Protein AF-A0A3P6PFJ9-F1 (afdb_monomer_lite)

Foldseek 3Di:
DDQLVVLVVVVVLFPADPVRHGDCVPPVRVVVCPDPLNVLNVVLSVQSSVDDSVVVNVPGSVVSVVSSVVVCVVVVVVVVVVVVVVVVD

Sequence (89 aa):
MLVEDSFKVFRIFSPTLPNGGVNFECHCVSHLVASPCGYEFREAIKCQKAAGESELEEGACADELIEFMRCAMRTECFRGLFHFASSRI

Structure (mmCIF, N/CA/C/O backbone):
data_AF-A0A3P6PFJ9-F1
#
_entry.id   AF-A0A3P6PFJ9-F1
#
loop_
_atom_site.group_PDB
_atom_site.id
_atom_site.type_symbol
_atom_site.label_atom_id
_atom_site.label_alt_id
_atom_site.label_comp_id
_atom_site.label_asym_id
_atom_site.label_entity_id
_atom_site.label_seq_id
_atom_site.pdbx_PDB_ins_code
_atom_site.Cartn_x
_atom_site.Cartn_y
_atom_site.Cartn_z
_atom_site.occupancy
_atom_site.B_iso_or_equiv
_atom_site.auth_seq_id
_atom_site.auth_comp_id
_atom_site.auth_asym_id
_atom_site.auth_atom_id
_atom_site.pdbx_PDB_model_num
ATOM 1 N N . MET A 1 1 ? 3.709 -14.099 13.942 1.00 43.88 1 MET A N 1
ATOM 2 C CA . MET A 1 1 ? 3.458 -12.727 13.466 1.00 43.88 1 MET A CA 1
ATOM 3 C C . MET A 1 1 ? 1.950 -12.584 13.418 1.00 43.88 1 MET A C 1
ATOM 5 O O . MET A 1 1 ? 1.341 -13.199 12.553 1.00 43.88 1 MET A O 1
ATOM 9 N N . LEU A 1 2 ? 1.345 -11.966 14.434 1.00 46.03 2 LEU A N 1
ATOM 10 C CA . LEU A 1 2 ? -0.106 -11.770 14.451 1.00 46.03 2 LEU A CA 1
ATOM 11 C C . LEU A 1 2 ? -0.444 -10.612 13.500 1.00 46.03 2 LEU A C 1
ATOM 13 O O . LEU A 1 2 ? 0.363 -9.698 13.319 1.00 46.03 2 LEU A O 1
ATOM 17 N N . VAL A 1 3 ? -1.600 -10.683 12.842 1.00 51.91 3 VAL A N 1
ATOM 18 C CA . VAL A 1 3 ? -2.048 -9.697 11.840 1.00 51.91 3 VAL A CA 1
ATOM 19 C C . VAL A 1 3 ? -2.074 -8.272 12.430 1.00 51.91 3 VAL A C 1
ATOM 21 O O . VAL A 1 3 ? -1.680 -7.324 11.755 1.00 51.91 3 VAL A O 1
ATOM 24 N N . GLU A 1 4 ? -2.383 -8.142 13.724 1.00 51.22 4 GLU A N 1
ATOM 25 C CA . GLU A 1 4 ? -2.385 -6.887 14.495 1.00 51.22 4 GLU A CA 1
ATOM 26 C C . GLU A 1 4 ? -1.019 -6.165 14.516 1.00 51.22 4 GLU A C 1
ATOM 28 O O . GLU A 1 4 ? -0.951 -4.937 14.421 1.00 51.22 4 GLU A O 1
ATOM 33 N N . ASP A 1 5 ? 0.094 -6.909 14.564 1.00 56.97 5 ASP A N 1
ATOM 34 C CA . ASP A 1 5 ? 1.446 -6.327 14.523 1.00 56.97 5 ASP A CA 1
ATOM 35 C C . ASP A 1 5 ? 1.809 -5.844 13.112 1.00 56.97 5 ASP A C 1
ATOM 37 O O . ASP A 1 5 ? 2.560 -4.880 12.940 1.00 56.97 5 ASP A O 1
ATOM 41 N N . SER A 1 6 ? 1.249 -6.494 12.088 1.00 58.47 6 SER A N 1
ATOM 42 C CA . SER A 1 6 ? 1.497 -6.151 10.684 1.00 58.47 6 SER A CA 1
ATOM 43 C C . SER A 1 6 ? 0.866 -4.802 10.331 1.00 58.47 6 SER A C 1
ATOM 45 O O . SER A 1 6 ? 1.490 -4.012 9.627 1.00 58.47 6 SER A O 1
ATOM 47 N N . PHE A 1 7 ? -0.306 -4.482 10.892 1.00 60.97 7 PHE A N 1
ATOM 48 C CA . PHE A 1 7 ? -0.959 -3.180 10.717 1.00 60.97 7 PHE A CA 1
ATOM 49 C C . PHE A 1 7 ? -0.238 -2.032 11.439 1.00 60.97 7 PHE A C 1
ATOM 51 O O . PHE A 1 7 ? -0.098 -0.938 10.879 1.00 60.97 7 PHE A O 1
ATOM 58 N N . LYS A 1 8 ? 0.310 -2.278 12.639 1.00 58.84 8 LYS A N 1
ATOM 59 C CA . LYS A 1 8 ? 1.170 -1.302 13.343 1.00 58.84 8 LYS A CA 1
ATOM 60 C C . LYS A 1 8 ? 2.446 -1.004 12.556 1.00 58.84 8 LYS A C 1
ATOM 62 O O . LYS A 1 8 ? 2.821 0.161 12.421 1.00 58.84 8 LYS A O 1
ATOM 67 N N . VAL A 1 9 ? 3.069 -2.029 11.971 1.00 60.38 9 VAL A N 1
ATOM 68 C CA . VAL A 1 9 ? 4.205 -1.870 11.047 1.00 60.38 9 VAL A CA 1
ATOM 69 C C . VAL A 1 9 ? 3.786 -1.106 9.789 1.00 60.38 9 VAL A C 1
ATOM 71 O O . VAL A 1 9 ? 4.499 -0.205 9.354 1.00 60.38 9 VAL A O 1
ATOM 74 N N . PHE A 1 10 ? 2.598 -1.380 9.248 1.00 62.25 10 PHE A N 1
ATOM 75 C CA . PHE A 1 10 ? 2.076 -0.673 8.080 1.00 62.25 10 PHE A CA 1
ATOM 76 C C . PHE A 1 10 ? 1.922 0.833 8.302 1.00 62.25 10 PHE A C 1
ATOM 78 O O . PHE A 1 10 ? 2.170 1.628 7.399 1.00 62.25 10 PHE A O 1
ATOM 85 N N . ARG A 1 11 ? 1.635 1.267 9.535 1.00 63.12 11 ARG A N 1
ATOM 86 C CA . ARG A 1 11 ? 1.485 2.696 9.863 1.00 63.12 11 ARG A CA 1
ATOM 87 C C . ARG A 1 11 ? 2.795 3.476 9.727 1.00 63.12 11 ARG A C 1
ATOM 89 O O . ARG A 1 11 ? 2.768 4.666 9.419 1.00 63.12 11 ARG A O 1
ATOM 96 N N . ILE A 1 12 ? 3.936 2.801 9.871 1.00 61.09 12 ILE A N 1
ATOM 97 C CA . ILE A 1 12 ? 5.271 3.365 9.617 1.00 61.09 12 ILE A CA 1
ATOM 98 C C . ILE A 1 12 ? 5.455 3.667 8.120 1.00 61.09 12 ILE A C 1
ATOM 100 O O . ILE A 1 12 ? 6.148 4.616 7.756 1.00 61.09 12 ILE A O 1
ATOM 104 N N . PHE A 1 13 ? 4.782 2.913 7.247 1.00 69.06 13 PHE A N 1
ATOM 105 C CA . PHE A 1 13 ? 4.837 3.074 5.794 1.00 69.06 13 PHE A CA 1
ATOM 106 C C . PHE A 1 13 ? 3.836 4.096 5.233 1.00 69.06 13 PHE A C 1
ATOM 108 O O . PHE A 1 13 ? 3.738 4.243 4.017 1.00 69.06 13 PHE A O 1
ATOM 115 N N . SER A 1 14 ? 3.129 4.849 6.081 1.00 73.31 14 SER A N 1
ATOM 116 C CA . SER A 1 14 ? 2.223 5.923 5.653 1.00 73.31 14 SER A CA 1
ATOM 117 C C . SER A 1 14 ? 2.723 7.314 6.093 1.00 73.31 14 SER A C 1
ATOM 119 O O . SER A 1 14 ? 2.056 7.996 6.886 1.00 73.31 14 SER A O 1
ATOM 121 N N . PRO A 1 15 ? 3.884 7.788 5.595 1.00 81.00 15 PRO A N 1
ATOM 122 C CA . PRO A 1 15 ? 4.357 9.141 5.874 1.00 81.00 15 PRO A CA 1
ATOM 123 C C . PRO A 1 15 ? 3.300 10.154 5.425 1.00 81.00 15 PRO A C 1
ATOM 125 O O . PRO A 1 15 ? 2.694 10.008 4.369 1.00 81.00 15 PRO A O 1
ATOM 128 N N . THR A 1 16 ? 3.034 11.161 6.252 1.00 85.19 16 THR A N 1
ATOM 129 C CA . THR A 1 16 ? 1.925 12.100 6.038 1.00 85.19 16 THR A CA 1
ATOM 130 C C . THR A 1 16 ? 2.463 13.457 5.588 1.00 85.19 16 THR A C 1
ATOM 132 O O . THR A 1 16 ? 3.418 13.979 6.159 1.00 85.19 16 THR A O 1
ATOM 135 N N . LEU A 1 17 ? 1.861 14.018 4.544 1.00 86.31 17 LEU A N 1
ATOM 136 C CA . LEU A 1 17 ? 2.110 15.375 4.069 1.00 86.31 17 LEU A CA 1
ATOM 137 C C . LEU A 1 17 ? 1.472 16.407 5.018 1.00 86.31 17 LEU A C 1
ATOM 139 O O . LEU A 1 17 ? 0.495 16.092 5.698 1.00 86.31 17 LEU A O 1
ATOM 143 N N . PRO A 1 18 ? 1.926 17.674 5.012 1.00 86.38 18 PRO A N 1
ATOM 144 C CA . PRO A 1 18 ? 1.315 18.735 5.821 1.00 86.38 18 PRO A CA 1
ATOM 145 C C . PRO A 1 18 ? -0.181 18.962 5.544 1.00 86.38 18 PRO A C 1
ATOM 147 O O . PRO A 1 18 ? -0.899 19.455 6.405 1.00 86.38 18 PRO A O 1
ATOM 150 N N . ASN A 1 19 ? -0.662 18.589 4.354 1.00 85.81 19 ASN A N 1
ATOM 151 C CA . ASN A 1 19 ? -2.072 18.667 3.964 1.00 85.81 19 ASN A CA 1
ATOM 152 C C . ASN A 1 19 ? -2.910 17.446 4.406 1.00 85.81 19 ASN A C 1
ATOM 154 O O . ASN A 1 19 ? -4.073 17.344 4.028 1.00 85.81 19 ASN A O 1
ATOM 158 N N . GLY A 1 20 ? -2.328 16.502 5.153 1.00 83.12 20 GLY A N 1
ATOM 159 C CA . GLY A 1 20 ? -2.997 15.288 5.631 1.00 83.12 20 GLY A CA 1
ATOM 160 C C . GLY A 1 20 ? -2.972 14.102 4.659 1.00 83.12 20 GLY A C 1
ATOM 161 O O . GLY A 1 20 ? -3.336 12.996 5.060 1.00 83.12 20 GLY A O 1
ATOM 162 N N . GLY A 1 21 ? -2.504 14.292 3.421 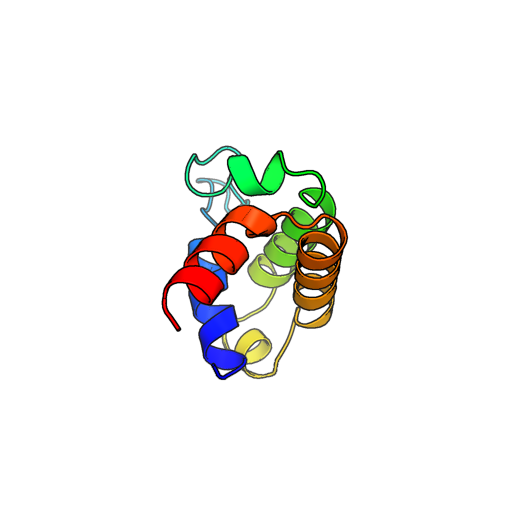1.00 85.38 21 GLY A N 1
ATOM 163 C CA . GLY A 1 21 ? -2.339 13.221 2.436 1.00 85.38 21 GLY A CA 1
ATOM 164 C C . GLY A 1 21 ? -1.151 12.301 2.734 1.00 85.38 21 GLY A C 1
ATOM 165 O O . GLY A 1 21 ? -0.337 12.573 3.615 1.00 85.38 21 GLY A O 1
ATOM 166 N N . VAL A 1 22 ? -1.025 11.211 1.981 1.00 87.44 22 VAL A N 1
ATOM 167 C CA . VAL A 1 22 ? 0.125 10.298 2.084 1.00 87.44 22 VAL A CA 1
ATOM 168 C C . VAL A 1 22 ? 1.276 10.800 1.206 1.00 87.44 22 VAL A C 1
ATOM 170 O O . VAL A 1 22 ? 1.076 11.147 0.044 1.00 87.44 22 VAL A O 1
ATOM 173 N N . ASN A 1 23 ? 2.490 10.814 1.752 1.00 87.81 23 ASN A N 1
ATOM 174 C CA . ASN A 1 23 ? 3.716 11.194 1.063 1.00 87.81 23 ASN A CA 1
ATOM 175 C C . ASN A 1 23 ? 4.400 9.981 0.410 1.00 87.81 23 ASN A C 1
ATOM 177 O O . ASN A 1 23 ? 5.356 9.420 0.945 1.00 87.81 23 ASN A O 1
ATOM 181 N N . PHE A 1 24 ? 3.946 9.604 -0.780 1.00 87.94 24 PHE A N 1
ATOM 182 C CA . PHE A 1 24 ? 4.553 8.508 -1.543 1.00 87.94 24 PHE A CA 1
ATOM 183 C C . PHE A 1 24 ? 5.970 8.806 -2.069 1.00 87.94 24 PHE A C 1
ATOM 185 O O . PHE A 1 24 ? 6.647 7.891 -2.533 1.00 87.94 24 PHE A O 1
ATOM 192 N N . GLU A 1 25 ? 6.439 10.053 -1.980 1.00 87.44 25 GLU A N 1
ATOM 193 C CA . GLU A 1 25 ? 7.789 10.457 -2.396 1.00 87.44 25 GLU A CA 1
ATOM 194 C C . GLU A 1 25 ? 8.823 10.323 -1.271 1.00 87.44 25 GLU A C 1
ATOM 196 O O . GLU A 1 25 ? 10.028 10.402 -1.513 1.00 87.44 25 GLU A O 1
ATOM 201 N N . CYS A 1 26 ? 8.380 10.095 -0.031 1.00 86.69 26 CYS A N 1
ATOM 202 C CA . CYS A 1 26 ? 9.286 9.885 1.089 1.00 86.69 26 CYS A CA 1
ATOM 203 C C . CYS A 1 26 ? 10.188 8.672 0.819 1.00 86.69 26 CYS A C 1
ATOM 205 O O . CYS A 1 26 ? 9.699 7.586 0.509 1.00 86.69 26 CYS A O 1
ATOM 207 N N . HIS A 1 27 ? 11.503 8.840 0.989 1.00 84.81 27 HIS A N 1
ATOM 208 C CA . HIS A 1 27 ? 12.507 7.801 0.720 1.00 84.81 27 HIS A CA 1
ATOM 209 C C . HIS A 1 27 ? 12.172 6.454 1.392 1.00 84.81 27 HIS A C 1
ATOM 211 O O . HIS A 1 27 ? 12.445 5.395 0.831 1.00 84.81 27 HIS A O 1
ATOM 217 N N . CYS A 1 28 ? 11.549 6.466 2.573 1.00 81.75 28 CYS A N 1
ATOM 218 C CA . CYS A 1 28 ? 11.174 5.245 3.290 1.00 81.75 28 CYS A CA 1
ATOM 219 C C . CYS A 1 28 ? 10.217 4.340 2.493 1.00 81.75 28 CYS A C 1
ATOM 221 O O . CYS A 1 28 ? 10.207 3.131 2.703 1.00 81.75 28 CYS A O 1
ATOM 223 N N . VAL A 1 29 ? 9.409 4.920 1.600 1.00 86.00 29 VAL A N 1
ATOM 224 C CA . VAL A 1 29 ? 8.312 4.231 0.899 1.00 86.00 29 VAL A CA 1
ATOM 225 C C . VAL A 1 29 ? 8.386 4.364 -0.618 1.00 86.00 29 VAL A C 1
ATOM 227 O O . VAL A 1 29 ? 7.793 3.553 -1.326 1.00 86.00 29 VAL A O 1
ATOM 230 N N . SER A 1 30 ? 9.137 5.334 -1.140 1.00 85.88 30 SER A N 1
ATOM 231 C CA . SER A 1 30 ? 9.214 5.624 -2.575 1.00 85.88 30 SER A CA 1
ATOM 232 C C . SER A 1 30 ? 9.671 4.416 -3.397 1.00 85.88 30 SER A C 1
ATOM 234 O O . SER A 1 30 ? 9.146 4.168 -4.480 1.00 85.88 30 SER A O 1
ATOM 236 N N . HIS A 1 31 ? 10.576 3.597 -2.855 1.00 83.94 31 HIS A N 1
ATOM 237 C CA . HIS A 1 31 ? 11.028 2.360 -3.495 1.00 83.94 31 HIS A CA 1
ATOM 238 C C . HIS A 1 31 ? 9.923 1.299 -3.614 1.00 83.94 31 HIS A C 1
ATOM 240 O O . HIS A 1 31 ? 9.894 0.557 -4.592 1.00 83.94 31 HIS A O 1
ATOM 246 N N . LEU A 1 32 ? 8.997 1.239 -2.651 1.00 85.56 32 LEU A N 1
ATOM 247 C CA . LEU A 1 32 ? 7.852 0.323 -2.691 1.00 85.56 32 LEU A CA 1
ATOM 248 C C . LEU A 1 32 ? 6.818 0.798 -3.717 1.00 85.56 32 LEU A C 1
ATOM 250 O O . LEU A 1 32 ? 6.292 0.002 -4.490 1.00 85.56 32 LEU A O 1
ATOM 254 N N . VAL A 1 33 ? 6.594 2.110 -3.790 1.00 89.19 33 VAL A N 1
ATOM 255 C CA . VAL A 1 33 ? 5.687 2.754 -4.755 1.00 89.19 33 VAL A CA 1
ATOM 256 C C . VAL A 1 33 ? 6.197 2.628 -6.195 1.00 89.19 33 VAL A C 1
ATOM 258 O O . VAL A 1 33 ? 5.394 2.487 -7.119 1.00 89.19 33 VAL A O 1
ATOM 261 N N . ALA A 1 34 ? 7.516 2.673 -6.386 1.00 87.56 34 ALA A N 1
ATOM 262 C CA . ALA A 1 34 ? 8.177 2.483 -7.676 1.00 87.56 34 ALA A CA 1
ATOM 263 C C . ALA A 1 34 ? 8.379 1.001 -8.048 1.00 87.56 34 ALA A C 1
ATOM 265 O O . ALA A 1 34 ? 8.897 0.702 -9.124 1.00 87.56 34 ALA A O 1
ATOM 266 N N . SER A 1 35 ? 7.992 0.068 -7.172 1.00 87.00 35 SER A N 1
ATOM 267 C CA . SER A 1 35 ? 8.075 -1.364 -7.454 1.00 87.00 35 SER A CA 1
ATOM 268 C C . SER A 1 35 ? 7.004 -1.805 -8.466 1.00 87.00 35 SER A C 1
ATOM 270 O O . SER A 1 35 ? 5.991 -1.118 -8.639 1.00 87.00 35 SER A O 1
ATOM 272 N N . PRO A 1 36 ? 7.155 -2.991 -9.087 1.00 89.31 36 PRO A N 1
ATOM 273 C CA . PRO A 1 36 ? 6.106 -3.587 -9.917 1.00 89.31 36 PRO A CA 1
ATOM 274 C C . PRO A 1 36 ? 4.764 -3.784 -9.191 1.00 89.31 36 PRO A C 1
ATOM 276 O O . PRO A 1 36 ? 3.734 -3.856 -9.849 1.00 89.31 36 PRO A O 1
ATOM 279 N N . CYS A 1 37 ? 4.778 -3.840 -7.854 1.00 91.50 37 CYS A N 1
ATOM 280 C CA . CYS A 1 37 ? 3.603 -3.976 -6.984 1.00 91.50 37 CYS A CA 1
ATOM 281 C C . CYS A 1 37 ? 3.189 -2.648 -6.332 1.00 91.50 37 CYS A C 1
ATOM 283 O O . CYS A 1 37 ? 2.489 -2.608 -5.319 1.00 91.50 37 CYS A O 1
ATOM 285 N N . GLY A 1 38 ? 3.686 -1.532 -6.870 1.00 90.88 38 GLY A N 1
ATOM 286 C CA . GLY A 1 38 ? 3.470 -0.209 -6.307 1.00 90.88 38 GLY A CA 1
ATOM 287 C C . GLY A 1 38 ? 2.019 0.258 -6.379 1.00 90.88 38 GLY A C 1
ATOM 288 O O . GLY A 1 38 ? 1.636 1.144 -5.619 1.00 90.88 38 GLY A O 1
ATOM 289 N N . TYR A 1 39 ? 1.203 -0.310 -7.273 1.00 93.62 39 TYR A N 1
ATOM 290 C CA . TYR A 1 39 ? -0.229 -0.013 -7.329 1.00 93.62 39 TYR A CA 1
ATOM 291 C C . TYR A 1 39 ? -0.947 -0.576 -6.102 1.00 93.62 39 TYR A C 1
ATOM 293 O O . TYR A 1 39 ? -1.550 0.189 -5.356 1.00 93.62 39 TYR A O 1
ATOM 301 N N . GLU A 1 40 ? -0.790 -1.871 -5.845 1.00 93.25 40 GLU A N 1
ATOM 302 C CA . GLU A 1 40 ? -1.371 -2.568 -4.701 1.00 93.25 40 GLU A CA 1
ATOM 303 C C . GLU A 1 40 ? -0.886 -1.950 -3.386 1.00 93.25 40 GLU A C 1
ATOM 305 O O . GLU A 1 40 ? -1.673 -1.716 -2.472 1.00 93.25 40 GLU A O 1
ATOM 310 N N . PHE A 1 41 ? 0.396 -1.573 -3.324 1.00 90.69 41 PHE A N 1
ATOM 311 C CA . PHE A 1 41 ? 0.947 -0.855 -2.177 1.00 90.69 41 PHE A CA 1
ATOM 312 C C . PHE A 1 41 ? 0.246 0.491 -1.927 1.00 90.69 41 PHE A C 1
ATOM 314 O O . PHE A 1 41 ? -0.087 0.816 -0.788 1.00 90.69 41 PHE A O 1
ATOM 321 N N . ARG A 1 42 ? -0.005 1.288 -2.977 1.00 91.62 42 ARG A N 1
ATOM 322 C CA . ARG A 1 42 ? -0.706 2.576 -2.837 1.00 91.62 42 ARG A CA 1
ATOM 323 C C . ARG A 1 42 ? -2.133 2.394 -2.335 1.00 91.62 42 ARG A C 1
ATOM 325 O O . ARG A 1 42 ? -2.566 3.194 -1.511 1.00 91.62 42 ARG A O 1
ATOM 332 N N . GLU A 1 43 ? -2.846 1.380 -2.815 1.00 92.00 43 GLU A N 1
ATOM 333 C CA . GLU A 1 43 ? -4.223 1.117 -2.386 1.00 92.00 43 GLU A CA 1
ATOM 334 C C . GLU A 1 43 ? -4.280 0.665 -0.922 1.00 92.00 43 GLU A C 1
ATOM 336 O O . GLU A 1 43 ? -5.050 1.235 -0.147 1.00 92.00 43 GLU A O 1
ATOM 341 N N . ALA A 1 44 ? -3.378 -0.227 -0.501 1.00 89.38 44 ALA A N 1
ATOM 342 C CA . ALA A 1 44 ? -3.268 -0.642 0.898 1.00 89.38 44 ALA A CA 1
ATOM 343 C C . ALA A 1 44 ? -3.016 0.546 1.840 1.00 89.38 44 ALA A C 1
ATOM 345 O O . ALA A 1 44 ? -3.697 0.702 2.853 1.00 89.38 44 ALA A O 1
ATOM 346 N N . ILE A 1 45 ? -2.089 1.441 1.481 1.00 88.81 45 ILE A N 1
ATOM 347 C CA . ILE A 1 45 ? -1.761 2.613 2.303 1.00 88.81 45 ILE A CA 1
ATOM 348 C C . ILE A 1 45 ? -2.895 3.650 2.315 1.00 88.81 45 ILE A C 1
ATOM 350 O O . ILE A 1 45 ? -3.144 4.275 3.346 1.00 88.81 45 ILE A O 1
ATOM 354 N N . LYS A 1 46 ? -3.616 3.837 1.203 1.00 88.56 46 LYS A N 1
ATOM 355 C CA . LYS A 1 46 ? -4.797 4.717 1.172 1.00 88.56 46 LYS A CA 1
ATOM 356 C C . LYS A 1 46 ? -5.909 4.197 2.076 1.00 88.56 46 LYS A C 1
ATOM 358 O O . LYS A 1 46 ? -6.458 4.992 2.836 1.00 88.56 46 LYS A O 1
ATOM 363 N N . CYS A 1 47 ? -6.213 2.899 2.007 1.00 88.75 47 CYS A N 1
ATOM 364 C CA . CYS A 1 47 ? -7.210 2.282 2.878 1.00 88.75 47 CYS A CA 1
ATOM 365 C C . CYS A 1 47 ? -6.804 2.464 4.341 1.00 88.75 47 CYS A C 1
ATOM 367 O O . CYS A 1 47 ? -7.561 3.009 5.141 1.00 88.75 47 CYS A O 1
ATOM 369 N N . GLN A 1 48 ? -5.553 2.131 4.663 1.00 85.56 48 GLN A N 1
ATOM 370 C CA . GLN A 1 48 ? -5.042 2.259 6.018 1.00 85.56 48 GLN A CA 1
ATOM 371 C C . GLN A 1 48 ? -5.122 3.696 6.553 1.00 85.56 48 GLN A C 1
ATOM 373 O O . GLN A 1 48 ? -5.425 3.913 7.722 1.00 85.56 48 GLN A O 1
ATOM 378 N N . LYS A 1 49 ? -4.841 4.693 5.706 1.00 85.38 49 LYS A N 1
ATOM 379 C CA . LYS A 1 49 ? -4.915 6.109 6.081 1.00 85.38 49 LYS A CA 1
ATOM 380 C C . LYS A 1 49 ? -6.349 6.570 6.354 1.00 85.38 49 LYS A C 1
ATOM 382 O O . LYS A 1 49 ? -6.532 7.499 7.139 1.00 85.38 49 LYS A O 1
ATOM 387 N N . ALA A 1 50 ? -7.325 5.976 5.671 1.00 86.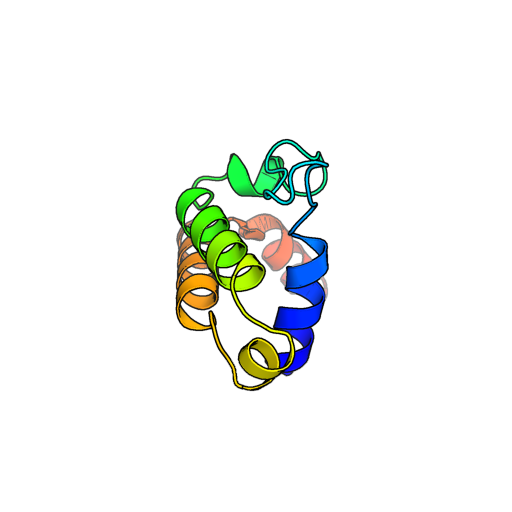06 50 ALA A N 1
ATOM 388 C CA . ALA A 1 50 ? -8.739 6.287 5.832 1.00 86.06 50 ALA A CA 1
ATOM 389 C C . ALA A 1 50 ? -9.363 5.591 7.053 1.00 86.06 50 ALA A C 1
ATOM 391 O O . ALA A 1 50 ? -10.285 6.149 7.642 1.00 86.06 50 ALA A O 1
ATOM 392 N N . ALA A 1 51 ? -8.858 4.414 7.432 1.00 85.56 51 ALA A N 1
ATOM 393 C CA . ALA A 1 51 ? -9.360 3.631 8.555 1.00 85.56 51 ALA A CA 1
ATOM 394 C C . ALA A 1 51 ? -8.920 4.187 9.922 1.00 85.56 51 ALA A C 1
ATOM 396 O O . ALA A 1 51 ? -7.802 4.683 10.100 1.00 85.56 51 ALA A O 1
ATOM 397 N N . GLY A 1 52 ? -9.806 4.074 10.912 1.00 82.06 52 GLY A N 1
ATOM 398 C CA . GLY A 1 52 ? -9.502 4.320 12.316 1.00 82.06 52 GLY A CA 1
ATOM 399 C C . GLY A 1 52 ? -8.639 3.216 12.934 1.00 82.06 52 GLY A C 1
ATOM 400 O O . GLY A 1 52 ? -8.540 2.105 12.423 1.00 82.06 52 GLY A O 1
ATOM 401 N N . GLU A 1 53 ? -8.016 3.510 14.078 1.00 79.44 53 GLU A N 1
ATOM 402 C CA . GLU A 1 53 ? -7.124 2.561 14.762 1.00 79.44 53 GLU A CA 1
ATOM 403 C C . GLU A 1 53 ? -7.849 1.277 15.192 1.00 79.44 53 GLU A C 1
ATOM 405 O O . GLU A 1 53 ? -7.338 0.190 14.945 1.00 79.44 53 GLU A O 1
ATOM 410 N N . SER A 1 54 ? -9.068 1.394 15.726 1.00 81.62 54 SER A N 1
ATOM 411 C CA . SER A 1 54 ? -9.896 0.240 16.099 1.00 81.62 54 SER A CA 1
ATOM 412 C C . SER A 1 54 ? -10.330 -0.591 14.890 1.00 81.62 54 SER A C 1
ATOM 414 O O . SER A 1 54 ? -10.358 -1.811 14.963 1.00 81.62 54 SER A O 1
ATOM 416 N N . GLU A 1 55 ? -10.622 0.050 13.754 1.00 81.44 55 GLU A N 1
ATOM 417 C CA . GLU A 1 55 ? -11.018 -0.656 12.529 1.00 81.44 55 GLU A CA 1
ATOM 418 C C . GLU A 1 55 ? -9.852 -1.482 11.971 1.00 81.44 55 GLU A C 1
ATOM 420 O O . GLU A 1 55 ? -10.046 -2.602 11.508 1.00 81.44 55 GLU A O 1
ATOM 425 N N . LEU A 1 56 ? -8.623 -0.964 12.053 1.00 78.81 56 LEU A N 1
ATOM 426 C CA . LEU A 1 56 ? -7.421 -1.703 11.660 1.00 78.81 56 LEU A CA 1
ATOM 427 C C . LEU A 1 56 ? -7.134 -2.891 12.589 1.00 78.81 56 LEU A C 1
ATOM 429 O O . LEU A 1 56 ? -6.698 -3.937 12.112 1.00 78.81 56 LEU A O 1
ATOM 433 N N . GLU A 1 57 ? -7.387 -2.754 13.894 1.00 78.25 57 GLU A N 1
ATOM 434 C CA . GLU A 1 57 ? -7.293 -3.869 14.853 1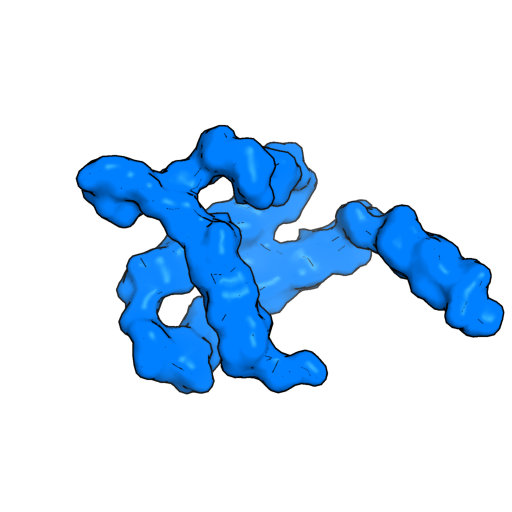.00 78.25 57 GLU A CA 1
ATOM 435 C C . GLU A 1 57 ? -8.339 -4.957 14.561 1.00 78.25 57 GLU A C 1
ATOM 437 O O . GLU A 1 57 ? -8.045 -6.146 14.663 1.00 78.25 57 GLU A O 1
ATOM 442 N N . GLU A 1 58 ? -9.521 -4.565 14.081 1.00 83.19 58 GLU A N 1
ATOM 443 C CA . GLU A 1 58 ? -10.569 -5.475 13.601 1.00 83.19 58 GLU A CA 1
ATOM 444 C C . GLU A 1 58 ? -10.285 -6.065 12.204 1.00 83.19 58 GLU A C 1
ATOM 446 O O . GLU A 1 58 ? -11.022 -6.932 11.729 1.00 83.19 58 GLU A O 1
ATOM 451 N N . GLY A 1 59 ? -9.191 -5.652 11.553 1.00 78.19 59 GLY A N 1
ATOM 452 C CA . GLY A 1 59 ? -8.734 -6.196 10.274 1.00 78.19 59 GLY A CA 1
ATOM 453 C C . GLY A 1 59 ? -9.190 -5.422 9.037 1.00 78.19 59 GLY A C 1
ATOM 454 O O . GLY A 1 59 ? -9.105 -5.953 7.927 1.00 78.19 59 GLY A O 1
ATOM 455 N N . ALA A 1 60 ? -9.646 -4.176 9.182 1.00 83.38 60 ALA A N 1
ATOM 456 C CA . ALA A 1 60 ? -9.879 -3.305 8.036 1.00 83.38 60 ALA A CA 1
ATOM 457 C C . ALA A 1 60 ? -8.610 -3.193 7.174 1.00 83.38 60 ALA A C 1
ATOM 459 O O . ALA A 1 60 ? -7.489 -3.154 7.681 1.00 83.38 60 ALA A O 1
ATOM 460 N N . CYS A 1 61 ? -8.793 -3.131 5.855 1.00 85.81 61 CYS A N 1
ATOM 461 C CA . CYS A 1 61 ? -7.715 -3.048 4.867 1.00 85.81 61 CYS A CA 1
ATOM 462 C C . CYS A 1 61 ? -6.825 -4.301 4.736 1.00 85.81 61 CYS A C 1
ATOM 464 O O . CYS A 1 61 ? -5.743 -4.243 4.138 1.00 85.81 61 CYS A O 1
ATOM 466 N N . ALA A 1 62 ? -7.244 -5.437 5.312 1.00 86.25 62 ALA A N 1
ATOM 467 C CA . ALA A 1 62 ? -6.521 -6.702 5.189 1.00 86.25 62 ALA A CA 1
ATOM 468 C C . ALA A 1 62 ? -6.478 -7.206 3.741 1.00 86.25 62 ALA A C 1
ATOM 470 O O . ALA A 1 62 ? -5.459 -7.755 3.326 1.00 86.25 62 ALA A O 1
ATOM 471 N N . ASP A 1 63 ? -7.542 -6.994 2.967 1.00 90.00 63 ASP A N 1
ATOM 472 C CA . ASP A 1 63 ? -7.626 -7.462 1.584 1.00 90.00 63 ASP A CA 1
ATOM 473 C C . ASP A 1 63 ? -6.615 -6.737 0.688 1.00 90.00 63 ASP A C 1
ATOM 475 O O . ASP A 1 63 ? -5.838 -7.376 -0.021 1.00 90.00 63 ASP A O 1
ATOM 479 N N . GLU A 1 64 ? -6.531 -5.410 0.782 1.00 91.06 64 GLU A N 1
ATOM 480 C CA . GLU A 1 64 ? -5.570 -4.597 0.036 1.00 91.06 64 GLU A CA 1
ATOM 481 C C . GLU A 1 64 ? -4.126 -4.960 0.406 1.00 91.06 64 GLU A C 1
ATOM 483 O O . GLU A 1 64 ? -3.250 -5.055 -0.461 1.00 91.06 64 GLU A O 1
ATOM 488 N N . LEU A 1 65 ? -3.878 -5.219 1.694 1.00 86.81 65 LEU A N 1
ATOM 489 C CA . LEU A 1 65 ? -2.592 -5.713 2.173 1.00 86.81 65 LEU A CA 1
ATOM 490 C C . LEU A 1 65 ? -2.257 -7.091 1.579 1.00 86.81 65 LEU A C 1
ATOM 492 O O . LEU A 1 65 ? -1.130 -7.323 1.131 1.00 86.81 65 LEU A O 1
ATOM 496 N N . ILE A 1 66 ? -3.224 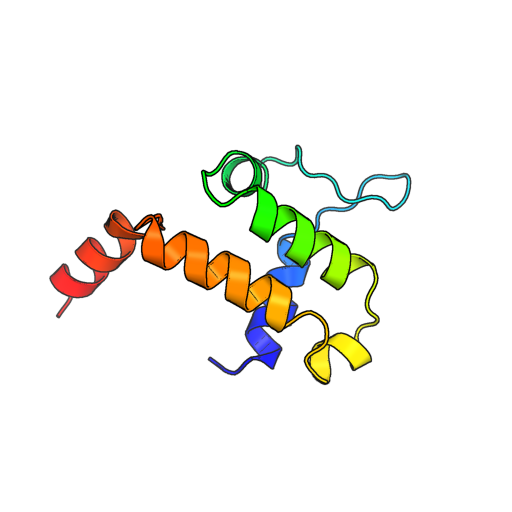-8.008 1.556 1.00 89.56 66 ILE A N 1
ATOM 497 C CA . ILE A 1 66 ? -3.058 -9.344 0.981 1.00 89.56 66 ILE A CA 1
ATOM 498 C C . ILE A 1 66 ? -2.772 -9.256 -0.519 1.00 89.56 66 ILE A C 1
ATOM 500 O O . ILE A 1 66 ? -1.901 -9.984 -0.997 1.00 89.56 66 ILE A O 1
ATOM 504 N N . GLU A 1 67 ? -3.427 -8.365 -1.265 1.00 92.12 67 GLU A N 1
ATOM 505 C CA . GLU A 1 67 ? -3.143 -8.175 -2.692 1.00 92.12 67 GLU A CA 1
ATOM 506 C C . GLU A 1 67 ? -1.723 -7.652 -2.934 1.00 92.12 67 GLU A C 1
ATOM 508 O O . GLU A 1 67 ? -1.012 -8.170 -3.803 1.00 92.12 67 GLU A O 1
ATOM 513 N N . PHE A 1 68 ? -1.252 -6.706 -2.115 1.00 89.62 68 PHE A N 1
ATOM 514 C CA . PHE A 1 68 ? 0.141 -6.259 -2.164 1.00 89.62 68 PHE A CA 1
ATOM 515 C C . PHE A 1 68 ? 1.118 -7.412 -1.898 1.00 89.62 68 PHE A C 1
ATOM 517 O O . PHE A 1 68 ? 2.046 -7.636 -2.682 1.00 89.62 68 PHE A O 1
ATOM 524 N N . MET A 1 69 ? 0.887 -8.191 -0.838 1.00 87.62 69 MET A N 1
ATOM 525 C CA . MET A 1 69 ? 1.723 -9.345 -0.497 1.00 87.62 69 MET A CA 1
ATOM 526 C C . MET A 1 69 ? 1.696 -10.411 -1.595 1.00 87.62 69 MET A C 1
ATOM 528 O O . MET A 1 69 ? 2.741 -10.953 -1.958 1.00 87.62 69 MET A O 1
ATOM 532 N N . ARG A 1 70 ? 0.528 -10.674 -2.187 1.00 89.69 70 ARG A N 1
ATOM 533 C CA . ARG A 1 70 ? 0.371 -11.609 -3.304 1.00 89.69 70 ARG A CA 1
ATOM 534 C C . ARG A 1 70 ? 1.160 -11.147 -4.523 1.00 89.69 70 ARG A C 1
ATOM 536 O O . ARG A 1 70 ? 1.842 -11.966 -5.140 1.00 89.69 70 ARG A O 1
ATOM 543 N N . CYS A 1 71 ? 1.109 -9.857 -4.858 1.00 91.06 71 CYS A N 1
ATOM 544 C CA . CYS A 1 71 ? 1.933 -9.313 -5.927 1.00 91.06 71 CYS A CA 1
ATOM 545 C C . CYS A 1 71 ? 3.423 -9.494 -5.613 1.00 91.06 71 CYS A C 1
ATOM 547 O O . CYS A 1 71 ? 4.144 -10.039 -6.447 1.00 91.06 71 CYS A O 1
ATOM 549 N N . ALA A 1 72 ? 3.873 -9.114 -4.412 1.00 88.44 72 ALA A N 1
ATOM 550 C CA . ALA A 1 72 ? 5.280 -9.187 -4.021 1.00 88.44 72 ALA A CA 1
ATOM 551 C C . ALA A 1 72 ? 5.830 -10.624 -4.022 1.00 88.44 72 ALA A C 1
ATOM 553 O O . ALA A 1 72 ? 6.981 -10.853 -4.399 1.00 88.44 72 ALA A O 1
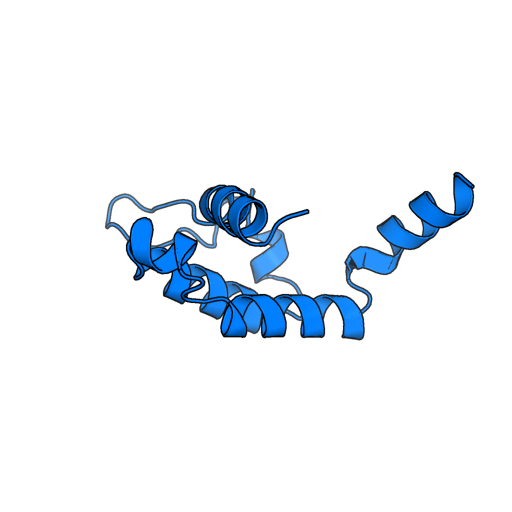ATOM 554 N N . MET A 1 73 ? 5.005 -11.601 -3.633 1.00 87.50 73 MET A N 1
ATOM 555 C CA . MET A 1 73 ? 5.339 -13.023 -3.721 1.00 87.50 73 MET A CA 1
ATOM 556 C C . MET A 1 73 ? 5.421 -13.494 -5.175 1.00 87.50 73 MET A C 1
ATOM 558 O O . MET A 1 73 ? 6.389 -14.153 -5.544 1.00 87.50 73 MET A O 1
ATOM 562 N N . ARG A 1 74 ? 4.442 -13.131 -6.015 1.00 88.31 74 ARG A N 1
ATOM 563 C CA . ARG A 1 74 ? 4.392 -13.525 -7.434 1.00 88.31 74 ARG A CA 1
ATOM 564 C C . ARG A 1 74 ? 5.548 -12.948 -8.250 1.00 88.31 74 ARG A C 1
ATOM 566 O O . ARG A 1 74 ? 6.038 -13.610 -9.156 1.00 88.31 74 ARG A O 1
ATOM 573 N N . THR A 1 75 ? 5.954 -11.715 -7.965 1.00 85.44 75 THR A N 1
ATOM 574 C CA . THR A 1 75 ? 7.056 -11.033 -8.665 1.00 85.44 75 THR A CA 1
ATOM 575 C C . THR A 1 75 ? 8.422 -11.366 -8.078 1.00 85.44 75 THR A C 1
ATOM 577 O O . THR A 1 75 ? 9.433 -10.857 -8.557 1.00 85.44 75 THR A O 1
ATOM 580 N N . GLU A 1 76 ? 8.457 -12.205 -7.038 1.00 81.62 76 GLU A N 1
ATOM 581 C CA . GLU A 1 76 ? 9.658 -12.527 -6.277 1.00 81.62 76 GLU A CA 1
ATOM 582 C C . GLU A 1 76 ? 10.399 -11.258 -5.809 1.00 81.62 76 GLU A C 1
ATOM 584 O O . GLU A 1 76 ? 11.626 -11.221 -5.747 1.00 81.62 76 GLU A O 1
ATOM 589 N N . CYS A 1 77 ? 9.669 -10.197 -5.439 1.00 72.81 77 CYS A N 1
ATOM 590 C CA . CYS A 1 77 ? 10.261 -8.928 -4.993 1.00 72.81 77 CYS A CA 1
ATOM 591 C C . CYS A 1 77 ? 11.253 -9.124 -3.829 1.00 72.81 77 CYS A C 1
ATOM 593 O O . CYS A 1 77 ? 12.232 -8.390 -3.707 1.00 72.81 77 CYS A O 1
ATOM 595 N N . PHE A 1 78 ? 11.038 -10.156 -3.004 1.00 69.06 78 PHE A N 1
ATOM 596 C CA . PHE A 1 78 ? 11.899 -10.532 -1.878 1.00 69.06 78 PHE A CA 1
ATOM 597 C C . PHE A 1 78 ? 12.824 -11.727 -2.161 1.00 69.06 78 PHE A C 1
ATOM 599 O O . PHE A 1 78 ? 13.348 -12.322 -1.219 1.00 69.06 78 PHE A O 1
ATOM 606 N N . ARG A 1 79 ? 13.065 -12.101 -3.426 1.00 65.81 79 ARG A N 1
ATOM 607 C CA . ARG A 1 79 ? 13.885 -13.276 -3.793 1.00 65.81 79 ARG A CA 1
ATOM 608 C C . ARG A 1 79 ? 15.247 -13.304 -3.095 1.00 65.81 79 ARG A C 1
ATOM 610 O O . ARG A 1 79 ? 15.671 -14.346 -2.604 1.00 65.81 79 ARG A O 1
ATOM 617 N N . GLY A 1 80 ? 15.909 -12.148 -2.995 1.00 59.91 80 GLY A N 1
ATOM 618 C CA . GLY A 1 80 ? 17.190 -12.011 -2.292 1.00 59.91 80 GLY A CA 1
ATOM 619 C C . GLY A 1 80 ? 17.097 -12.252 -0.779 1.00 59.91 80 GLY A C 1
ATOM 620 O O . GLY A 1 80 ? 18.041 -12.765 -0.184 1.00 59.91 80 GLY A O 1
ATOM 621 N N . LEU A 1 81 ? 15.949 -11.953 -0.162 1.00 55.12 81 LEU A N 1
ATOM 622 C CA . LEU A 1 81 ? 15.689 -12.188 1.261 1.00 55.12 81 LEU A CA 1
ATOM 623 C C . LEU A 1 81 ? 15.532 -13.691 1.554 1.00 55.12 81 LEU A C 1
ATOM 625 O O . LEU A 1 81 ? 16.120 -14.203 2.506 1.00 55.12 81 LEU A O 1
ATOM 629 N N . PHE A 1 82 ? 14.800 -14.413 0.697 1.00 49.03 82 PHE A N 1
ATOM 630 C CA . PHE A 1 82 ? 14.614 -15.864 0.817 1.00 49.03 82 PHE A CA 1
ATOM 631 C C . PHE A 1 82 ? 15.898 -16.650 0.530 1.00 49.03 82 PHE A C 1
ATOM 633 O O . PHE A 1 82 ? 16.168 -17.644 1.205 1.00 49.03 82 PHE A O 1
ATOM 640 N N . HIS A 1 83 ? 16.742 -16.173 -0.390 1.00 51.44 83 HIS A N 1
ATOM 641 C CA . HIS A 1 83 ? 18.059 -16.773 -0.621 1.00 51.44 83 HIS A CA 1
ATOM 642 C C . HIS A 1 83 ? 18.971 -16.635 0.613 1.00 51.44 83 HIS A C 1
ATOM 644 O O . HIS A 1 83 ? 19.713 -17.558 0.948 1.00 51.44 83 HIS A O 1
ATOM 650 N N . PHE A 1 84 ? 18.881 -15.514 1.339 1.00 46.66 84 PHE A N 1
ATOM 651 C CA . PHE A 1 84 ? 19.649 -15.294 2.568 1.00 46.66 84 PHE A CA 1
ATOM 652 C C . PHE A 1 84 ? 19.102 -16.096 3.762 1.00 46.66 84 PHE A C 1
ATOM 654 O O . PHE A 1 84 ? 19.877 -16.530 4.615 1.00 46.66 84 PHE A O 1
ATOM 661 N N . ALA A 1 85 ? 17.785 -16.318 3.825 1.00 51.69 85 ALA A N 1
ATOM 662 C CA . ALA A 1 85 ? 17.152 -17.153 4.847 1.00 51.69 85 ALA A CA 1
ATOM 663 C C . ALA A 1 85 ? 17.451 -18.651 4.648 1.00 51.69 85 ALA A C 1
ATOM 665 O O . ALA A 1 85 ? 17.739 -19.342 5.619 1.00 51.69 85 ALA A O 1
ATOM 666 N N . SER A 1 86 ? 17.471 -19.140 3.402 1.00 51.06 86 SER A N 1
ATOM 667 C CA . SER A 1 86 ? 17.824 -20.536 3.092 1.00 51.06 86 SER A CA 1
ATOM 668 C C . SER A 1 86 ? 19.316 -20.843 3.257 1.00 51.06 86 SER A C 1
ATOM 670 O O . SER A 1 86 ? 19.673 -22.003 3.414 1.00 51.06 86 SER A O 1
ATOM 672 N N . SER A 1 87 ? 20.185 -19.828 3.215 1.00 50.31 87 SER 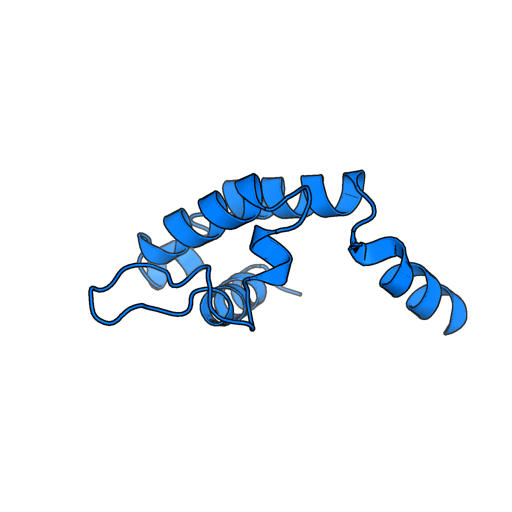A N 1
ATOM 673 C CA . SER A 1 87 ? 21.638 -19.984 3.418 1.00 50.31 87 SER A CA 1
ATOM 674 C C . SER A 1 87 ? 22.049 -19.920 4.901 1.00 50.31 87 SER A C 1
ATOM 676 O O . SER A 1 87 ? 23.236 -19.981 5.213 1.00 50.31 87 SER A O 1
ATOM 678 N N . ARG A 1 88 ? 21.082 -19.736 5.814 1.00 53.31 88 ARG A N 1
ATOM 679 C CA . ARG A 1 88 ? 21.262 -19.713 7.277 1.00 53.31 88 ARG A CA 1
ATOM 680 C C . ARG A 1 88 ? 20.436 -20.802 7.988 1.00 53.31 88 ARG A C 1
ATOM 682 O O . ARG A 1 88 ? 20.060 -20.617 9.145 1.00 53.31 88 ARG A O 1
ATOM 689 N N . ILE A 1 89 ? 20.178 -21.916 7.300 1.00 45.09 89 ILE A N 1
ATOM 690 C CA . ILE A 1 89 ? 19.713 -23.193 7.871 1.00 45.09 89 ILE A CA 1
ATOM 691 C C . ILE A 1 89 ? 20.788 -24.243 7.610 1.00 45.09 89 ILE A C 1
ATOM 693 O O . ILE A 1 89 ? 21.300 -24.264 6.469 1.00 45.09 89 ILE A O 1
#

pLDDT: mean 77.63, std 14.67, range [43.88, 93.62]

Organism: Anisakis simplex (NCBI:txid6269)

Secondary structure (DSSP, 8-state):
--HHHHHHHHHHT--B-TTSSB-TTSHHHHHHHTSTTHHHHHHHHHHHHHS-HHHHHTTTTHHHHHHHHHHHHHTTTTHHHHHHHHTT-

Radius of gyration: 13.98 Å; chains: 1; bounding box: 33×42×26 Å